Protein AF-A0A2K3PGN7-F1 (afdb_monomer_lite)

Structure (mmCIF, N/CA/C/O backbone):
data_AF-A0A2K3PGN7-F1
#
_entry.id   AF-A0A2K3PGN7-F1
#
loop_
_atom_site.group_PDB
_atom_site.id
_atom_site.type_symbol
_atom_site.label_atom_id
_atom_site.label_alt_id
_atom_site.label_comp_id
_atom_site.label_asym_id
_atom_site.label_entity_id
_atom_site.label_seq_id
_atom_site.pdbx_PDB_ins_code
_atom_site.Cartn_x
_atom_site.Cartn_y
_atom_site.Cartn_z
_atom_site.occupancy
_atom_site.B_iso_or_equiv
_atom_site.auth_seq_id
_atom_site.auth_comp_id
_atom_site.auth_asym_id
_atom_site.auth_atom_id
_atom_site.pdbx_PDB_model_num
ATOM 1 N N . MET A 1 1 ? -5.841 -16.427 -18.082 1.00 44.97 1 MET A N 1
ATOM 2 C CA . MET A 1 1 ? -5.740 -16.143 -16.635 1.00 44.97 1 MET A CA 1
ATOM 3 C C . MET A 1 1 ? -6.459 -14.819 -16.399 1.00 44.97 1 MET A C 1
ATOM 5 O O . MET A 1 1 ? -6.071 -13.844 -17.026 1.00 44.97 1 MET A O 1
ATOM 9 N N . LYS A 1 2 ? -7.570 -14.781 -15.649 1.00 46.59 2 LYS A N 1
ATOM 10 C CA . LYS A 1 2 ? -8.222 -13.506 -15.296 1.00 46.59 2 LYS A CA 1
ATOM 11 C C . LYS A 1 2 ? -7.443 -12.922 -14.118 1.00 46.59 2 LYS A C 1
ATOM 13 O O . LYS A 1 2 ? -7.549 -13.453 -13.020 1.00 46.59 2 LYS A O 1
ATOM 18 N N . LEU A 1 3 ? -6.620 -11.910 -14.370 1.00 54.69 3 LEU A N 1
ATOM 19 C CA . LEU A 1 3 ? -5.935 -11.162 -13.320 1.00 54.69 3 LEU A CA 1
ATOM 20 C C . LEU A 1 3 ? -6.876 -10.033 -12.892 1.00 54.69 3 LEU A C 1
ATOM 22 O O . LEU A 1 3 ? -7.316 -9.251 -13.736 1.00 54.69 3 LEU A O 1
ATOM 26 N N . ALA A 1 4 ? -7.248 -9.986 -11.614 1.00 56.28 4 ALA A N 1
ATOM 27 C CA . ALA A 1 4 ? -7.928 -8.812 -11.090 1.00 56.28 4 ALA A CA 1
ATOM 28 C C . ALA A 1 4 ? -6.949 -7.628 -11.187 1.00 56.28 4 ALA A C 1
ATOM 30 O O . ALA A 1 4 ? -5.785 -7.794 -10.822 1.00 56.28 4 ALA A O 1
ATOM 31 N N . PRO A 1 5 ? -7.379 -6.454 -11.679 1.00 70.06 5 PRO A N 1
ATOM 32 C CA . PRO A 1 5 ? -6.486 -5.312 -11.879 1.00 70.06 5 PRO A CA 1
ATOM 33 C C . PRO A 1 5 ? -5.858 -4.805 -10.571 1.00 70.06 5 PRO A C 1
ATOM 35 O O . PRO A 1 5 ? -4.865 -4.090 -10.613 1.00 70.06 5 PRO A O 1
ATOM 38 N N . ILE A 1 6 ? -6.423 -5.180 -9.418 1.00 72.19 6 ILE A N 1
ATOM 39 C CA . ILE A 1 6 ? -5.938 -4.819 -8.087 1.00 72.19 6 ILE A CA 1
ATOM 40 C C . ILE A 1 6 ? -5.958 -6.073 -7.211 1.00 72.19 6 ILE A C 1
ATOM 42 O O . ILE A 1 6 ? -6.977 -6.761 -7.127 1.00 72.19 6 ILE A O 1
ATOM 46 N N . THR A 1 7 ? -4.837 -6.354 -6.548 1.00 70.12 7 THR A N 1
ATOM 47 C CA . THR A 1 7 ? -4.721 -7.398 -5.520 1.00 70.12 7 THR A CA 1
ATOM 48 C C . THR A 1 7 ? -4.431 -6.721 -4.186 1.00 70.12 7 THR A C 1
ATOM 50 O O . THR A 1 7 ? -3.464 -5.972 -4.084 1.00 70.12 7 THR A O 1
ATOM 53 N N . VAL A 1 8 ? -5.270 -6.963 -3.175 1.00 78.69 8 VAL A N 1
ATOM 54 C CA . VAL A 1 8 ? -5.106 -6.404 -1.825 1.00 78.69 8 VAL A CA 1
ATOM 55 C C . VAL A 1 8 ? -4.716 -7.525 -0.873 1.00 78.69 8 VAL A C 1
ATOM 57 O O . VAL A 1 8 ? -5.415 -8.534 -0.783 1.00 78.69 8 VAL A O 1
ATOM 60 N N . PHE A 1 9 ? -3.618 -7.333 -0.146 1.00 74.44 9 PHE A N 1
ATOM 61 C CA . PHE A 1 9 ? -3.184 -8.234 0.912 1.00 74.44 9 PHE A CA 1
ATOM 62 C C . PHE A 1 9 ? -3.460 -7.600 2.278 1.00 74.44 9 PHE A C 1
ATOM 64 O O . PHE A 1 9 ? -3.109 -6.446 2.508 1.00 74.44 9 PHE A O 1
ATOM 71 N N . MET A 1 10 ? -4.087 -8.349 3.186 1.00 76.81 10 MET A N 1
ATOM 72 C CA . MET A 1 10 ? -4.366 -7.906 4.555 1.00 76.81 10 MET A CA 1
ATOM 73 C C . MET A 1 10 ? -3.802 -8.929 5.535 1.00 76.81 10 MET A C 1
ATOM 75 O O . MET A 1 10 ? -4.190 -10.097 5.509 1.00 76.81 10 MET A O 1
ATOM 79 N N . PHE A 1 11 ? -2.910 -8.483 6.414 1.00 75.19 11 PHE A N 1
ATOM 80 C CA . PHE A 1 11 ? -2.253 -9.326 7.409 1.00 75.19 11 PHE A CA 1
ATOM 81 C C . PHE A 1 11 ? -2.468 -8.753 8.809 1.00 75.19 11 PHE A C 1
ATOM 83 O O . PHE A 1 11 ? -2.569 -7.539 8.984 1.00 75.19 11 PHE A O 1
ATOM 90 N N . ARG A 1 12 ? -2.494 -9.620 9.828 1.00 80.12 12 ARG A N 1
ATOM 91 C CA . ARG A 1 12 ? -2.204 -9.186 11.201 1.00 80.12 12 ARG A CA 1
ATOM 92 C C . ARG A 1 12 ? -0.695 -9.177 11.353 1.00 80.12 12 ARG A C 1
ATOM 94 O O . ARG A 1 12 ? -0.097 -10.206 11.642 1.00 80.12 12 ARG A O 1
ATOM 101 N N . ASP A 1 13 ? -0.099 -8.030 11.074 1.00 80.31 13 ASP A N 1
ATOM 102 C CA . ASP A 1 13 ? 1.339 -7.928 10.861 1.00 80.31 13 ASP A CA 1
ATOM 103 C C . ASP A 1 13 ? 2.136 -7.674 12.149 1.00 80.31 13 ASP A C 1
ATOM 105 O O . ASP A 1 13 ? 2.954 -6.765 12.224 1.00 80.31 13 ASP A O 1
ATOM 109 N N . SER A 1 14 ? 1.897 -8.462 13.202 1.00 78.75 14 SER A N 1
ATOM 110 C CA . SER A 1 14 ? 2.687 -8.347 14.439 1.00 78.75 14 SER A CA 1
ATOM 111 C C . SER A 1 14 ? 4.144 -8.792 14.265 1.00 78.75 14 SER A C 1
ATOM 113 O O . SER A 1 14 ? 4.978 -8.478 15.108 1.00 78.75 14 SER A O 1
ATOM 115 N N . GLU A 1 15 ? 4.443 -9.527 13.190 1.00 80.12 15 GLU A N 1
ATOM 116 C CA . GLU A 1 15 ? 5.745 -10.151 12.919 1.00 80.12 15 GLU A CA 1
ATOM 117 C C . GLU A 1 15 ? 6.488 -9.538 11.712 1.00 80.12 15 GLU A C 1
ATOM 1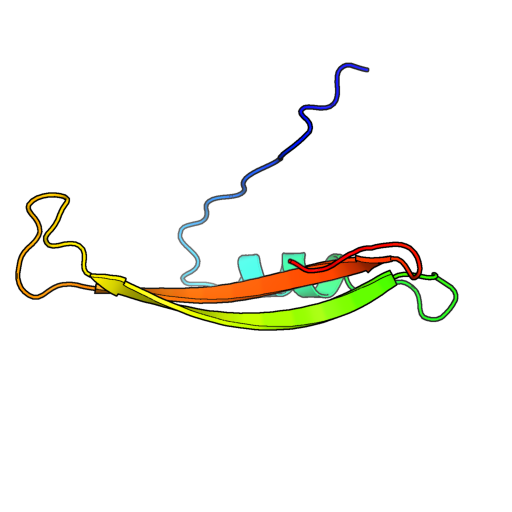19 O O . GLU A 1 15 ? 7.588 -9.980 11.389 1.00 80.12 15 GLU A O 1
ATOM 124 N N . GLY A 1 16 ? 5.934 -8.512 11.050 1.00 82.00 16 GLY A N 1
ATOM 125 C CA . GLY A 1 16 ? 6.603 -7.799 9.947 1.00 82.00 16 GLY A CA 1
ATOM 126 C C . GLY A 1 16 ? 6.632 -8.549 8.606 1.00 82.00 16 GLY A C 1
ATOM 127 O O . GLY A 1 16 ? 7.499 -8.310 7.764 1.00 82.00 16 GLY A O 1
ATOM 128 N N . PHE A 1 17 ? 5.686 -9.456 8.384 1.00 85.00 17 PHE A N 1
ATOM 129 C CA . PHE A 1 17 ? 5.488 -10.160 7.123 1.00 85.00 17 PHE A CA 1
ATOM 130 C C . PHE A 1 17 ? 5.144 -9.215 5.962 1.00 85.00 17 PHE A C 1
ATOM 132 O O . PHE A 1 17 ? 5.594 -9.448 4.838 1.00 85.00 17 PHE A O 1
ATOM 139 N N . ALA A 1 18 ? 4.408 -8.124 6.209 1.00 82.75 18 ALA A N 1
ATOM 140 C CA . ALA A 1 18 ? 4.116 -7.148 5.157 1.00 82.75 18 ALA A CA 1
ATOM 141 C C . ALA A 1 18 ? 5.399 -6.467 4.650 1.00 82.75 18 ALA A C 1
ATOM 143 O O . ALA A 1 18 ? 5.559 -6.286 3.441 1.00 82.75 18 ALA A O 1
ATOM 144 N N . SER A 1 19 ? 6.343 -6.179 5.550 1.00 83.81 19 SER A N 1
ATO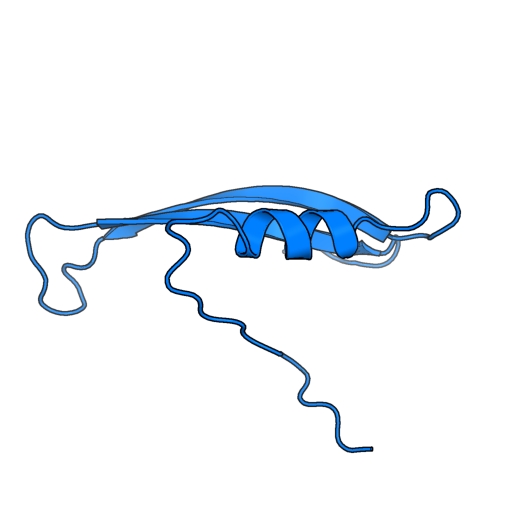M 145 C CA . SER A 1 19 ? 7.668 -5.656 5.197 1.00 83.81 19 SER A CA 1
ATOM 146 C C . SER A 1 19 ? 8.472 -6.649 4.357 1.00 83.81 19 SER A C 1
ATOM 148 O O . SER A 1 19 ? 9.110 -6.265 3.384 1.00 83.81 19 SER A O 1
ATOM 150 N N . ALA A 1 20 ? 8.416 -7.946 4.675 1.00 87.56 20 ALA A N 1
ATOM 151 C CA . ALA A 1 20 ? 9.093 -8.959 3.866 1.00 87.56 20 ALA A CA 1
ATOM 152 C C . ALA A 1 20 ? 8.528 -9.031 2.436 1.00 87.56 20 ALA A C 1
ATOM 154 O O . ALA A 1 20 ? 9.287 -9.179 1.479 1.00 87.56 20 ALA A O 1
ATOM 155 N N . ILE A 1 21 ? 7.207 -8.895 2.274 1.00 86.75 21 ILE A N 1
ATOM 156 C CA . ILE A 1 21 ? 6.568 -8.861 0.952 1.00 86.75 21 ILE A CA 1
ATOM 157 C C . ILE A 1 21 ? 6.962 -7.598 0.183 1.00 86.75 21 ILE A C 1
ATOM 159 O O . ILE A 1 21 ? 7.301 -7.697 -0.994 1.00 86.75 21 ILE A O 1
ATOM 163 N N . SER A 1 22 ? 6.936 -6.421 0.814 1.00 84.06 22 SER A N 1
ATOM 164 C CA . SER A 1 22 ? 7.283 -5.171 0.126 1.00 84.06 22 SER A CA 1
ATOM 165 C C . SER A 1 22 ? 8.743 -5.146 -0.337 1.00 84.06 22 SER A C 1
ATOM 167 O O . SER A 1 22 ? 9.025 -4.691 -1.449 1.00 84.06 22 SER A O 1
ATOM 169 N N . GLU A 1 23 ? 9.656 -5.710 0.457 1.00 86.12 23 GLU A N 1
ATOM 170 C CA . GLU A 1 23 ? 11.057 -5.902 0.074 1.00 86.12 23 GLU A CA 1
ATOM 171 C C . GLU A 1 23 ? 11.222 -6.974 -1.013 1.00 86.12 23 GLU A C 1
ATOM 173 O O . GLU A 1 23 ? 12.009 -6.799 -1.939 1.00 86.12 23 GLU A O 1
ATOM 178 N N . ALA A 1 24 ? 10.444 -8.060 -0.983 1.00 86.62 24 ALA A N 1
ATOM 179 C CA . ALA A 1 24 ? 10.458 -9.054 -2.060 1.00 86.62 24 ALA A CA 1
ATOM 180 C C . ALA A 1 24 ? 9.929 -8.498 -3.396 1.00 86.62 24 ALA A C 1
ATOM 182 O O . ALA A 1 24 ? 10.289 -9.000 -4.461 1.00 86.62 24 ALA A O 1
ATOM 183 N N . LEU A 1 25 ? 9.089 -7.461 -3.347 1.00 85.38 25 LEU A N 1
ATOM 184 C CA . LEU A 1 25 ? 8.567 -6.749 -4.514 1.00 85.38 25 LEU A CA 1
ATOM 185 C C . LEU A 1 25 ? 9.485 -5.609 -4.982 1.00 85.38 25 LEU A C 1
ATOM 187 O O . LEU A 1 25 ? 9.106 -4.865 -5.887 1.00 85.38 25 LEU A O 1
ATOM 191 N N . TYR A 1 26 ? 10.681 -5.450 -4.399 1.00 84.75 26 TYR A N 1
ATOM 192 C CA . TYR A 1 26 ? 11.623 -4.422 -4.834 1.00 84.75 26 TYR A CA 1
ATOM 193 C C . TYR A 1 26 ? 11.939 -4.585 -6.332 1.00 84.75 26 TYR A C 1
ATOM 195 O O . TYR A 1 26 ? 12.287 -5.688 -6.771 1.00 84.75 26 TYR A O 1
ATOM 203 N N . PRO A 1 27 ? 11.832 -3.515 -7.142 1.00 81.56 27 PRO A N 1
ATOM 204 C CA . PRO A 1 27 ? 12.109 -3.609 -8.564 1.00 81.56 27 PRO A CA 1
ATOM 205 C C . PRO A 1 27 ? 13.533 -4.087 -8.828 1.00 81.56 27 PRO A C 1
ATOM 207 O O . PRO A 1 27 ? 14.487 -3.652 -8.18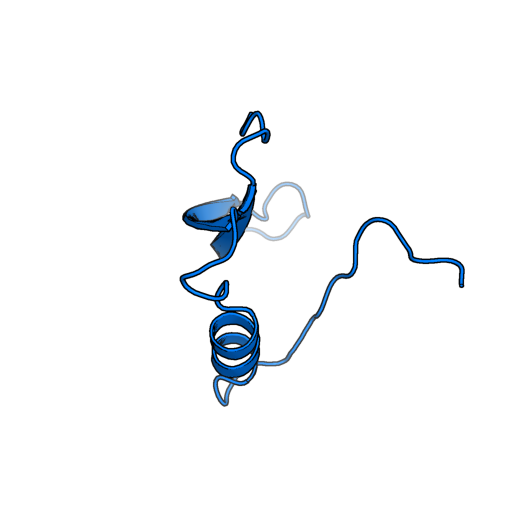4 1.00 81.56 27 PRO A O 1
ATOM 210 N N . ASN A 1 28 ? 13.700 -4.950 -9.828 1.00 83.19 28 ASN A N 1
ATOM 211 C CA . ASN A 1 28 ? 15.034 -5.286 -10.310 1.00 83.19 28 ASN A CA 1
ATOM 212 C C . ASN A 1 28 ? 15.758 -3.980 -10.719 1.00 83.19 28 ASN A C 1
ATOM 214 O O . ASN A 1 28 ? 15.140 -3.168 -11.411 1.00 83.19 28 ASN A O 1
ATOM 218 N N . PRO A 1 29 ? 17.042 -3.772 -10.367 1.00 80.00 29 PRO A N 1
ATOM 219 C CA . PRO A 1 29 ? 17.796 -2.574 -10.756 1.00 80.00 29 PRO A CA 1
ATOM 220 C C . PRO A 1 29 ? 17.844 -2.296 -12.267 1.00 80.00 29 PRO A C 1
ATOM 222 O O . PRO A 1 29 ? 18.079 -1.168 -12.683 1.00 80.00 29 PRO A O 1
ATOM 225 N N . SER A 1 30 ? 17.635 -3.323 -13.095 1.00 84.50 30 SER A N 1
ATOM 226 C CA . SER A 1 30 ? 17.537 -3.212 -14.558 1.00 84.50 30 SER A CA 1
ATOM 227 C C . SER A 1 30 ? 16.115 -2.952 -15.075 1.00 84.50 30 SER A C 1
ATOM 229 O O . SER A 1 30 ? 15.918 -2.795 -16.279 1.00 84.50 30 SER A O 1
ATOM 231 N N . SER A 1 31 ? 15.114 -2.931 -14.192 1.00 83.50 31 SER A N 1
ATOM 232 C CA . SER A 1 31 ? 13.725 -2.650 -14.550 1.00 83.50 31 SER A CA 1
ATOM 233 C C . SER A 1 31 ? 13.466 -1.149 -14.676 1.00 83.50 31 SER A C 1
ATOM 235 O O . SER A 1 31 ? 14.150 -0.323 -14.080 1.00 83.50 31 SER A O 1
ATOM 237 N N . SER A 1 32 ? 12.434 -0.795 -15.438 1.00 83.75 32 SER A N 1
ATOM 238 C CA . SER A 1 32 ? 11.961 0.583 -15.595 1.00 83.75 32 SER A CA 1
ATOM 239 C C . SER A 1 32 ? 11.052 1.053 -14.455 1.00 83.75 32 SER A C 1
ATOM 241 O O . SER A 1 32 ? 10.389 2.073 -14.614 1.00 83.75 32 SER A O 1
ATOM 243 N N . PHE A 1 33 ? 10.939 0.288 -13.364 1.00 83.94 33 PHE A N 1
ATOM 244 C CA . PHE A 1 33 ? 10.067 0.614 -12.239 1.00 83.94 33 PHE A CA 1
ATOM 245 C C . PHE A 1 33 ? 10.854 1.296 -11.122 1.00 83.94 33 PHE A C 1
ATOM 247 O O . PHE A 1 33 ? 11.918 0.828 -10.721 1.00 83.94 33 PHE A O 1
ATOM 254 N N . THR A 1 34 ? 10.287 2.366 -10.578 1.00 85.06 34 THR A N 1
ATOM 255 C CA . THR A 1 34 ? 10.807 3.083 -9.413 1.00 85.06 34 THR A CA 1
ATOM 256 C C . THR A 1 34 ? 9.891 2.861 -8.218 1.00 85.06 34 THR A C 1
ATOM 258 O O . THR A 1 34 ? 8.666 2.865 -8.356 1.00 85.06 34 THR A O 1
ATOM 261 N N . ARG A 1 35 ? 10.487 2.683 -7.036 1.00 86.69 35 ARG A N 1
ATOM 262 C CA . ARG A 1 35 ? 9.768 2.627 -5.760 1.00 86.69 35 ARG A CA 1
ATOM 263 C C . ARG A 1 35 ? 9.594 4.045 -5.208 1.00 86.69 35 ARG A C 1
ATOM 265 O O . ARG A 1 35 ? 10.583 4.753 -5.042 1.00 86.69 35 ARG A O 1
ATOM 272 N N . GLN A 1 36 ? 8.361 4.437 -4.910 1.00 87.31 36 GLN A N 1
ATOM 273 C CA . GLN A 1 36 ? 8.019 5.670 -4.192 1.00 87.31 36 GLN A CA 1
ATOM 274 C C . GLN A 1 36 ? 7.266 5.307 -2.914 1.00 87.31 36 GLN A C 1
ATOM 276 O O . GLN A 1 36 ? 6.555 4.305 -2.885 1.00 87.31 36 GLN A O 1
ATOM 281 N N . GLU A 1 37 ? 7.446 6.087 -1.855 1.00 89.06 37 GLU A N 1
ATOM 282 C CA . GLU A 1 37 ? 6.794 5.850 -0.571 1.00 89.06 37 GLU A CA 1
ATOM 283 C C . GLU A 1 37 ? 6.081 7.121 -0.124 1.00 89.06 37 GLU A C 1
ATOM 285 O O . GLU A 1 37 ? 6.710 8.170 0.002 1.00 89.06 37 GLU A O 1
ATOM 290 N N . ASP A 1 38 ? 4.783 6.991 0.123 1.00 90.25 38 ASP A N 1
ATOM 291 C CA . ASP A 1 38 ? 3.928 8.038 0.664 1.00 90.25 38 ASP A CA 1
ATOM 292 C C . ASP A 1 38 ? 3.384 7.595 2.021 1.00 90.25 38 ASP A C 1
ATOM 294 O O . ASP A 1 38 ? 3.243 6.404 2.298 1.00 90.25 38 ASP A O 1
ATOM 298 N N . SER A 1 39 ? 3.046 8.548 2.882 1.00 91.50 39 SER A N 1
ATOM 299 C CA . SER A 1 39 ? 2.365 8.271 4.144 1.00 91.50 39 SER A CA 1
ATOM 300 C C . SER A 1 39 ? 0.976 8.887 4.1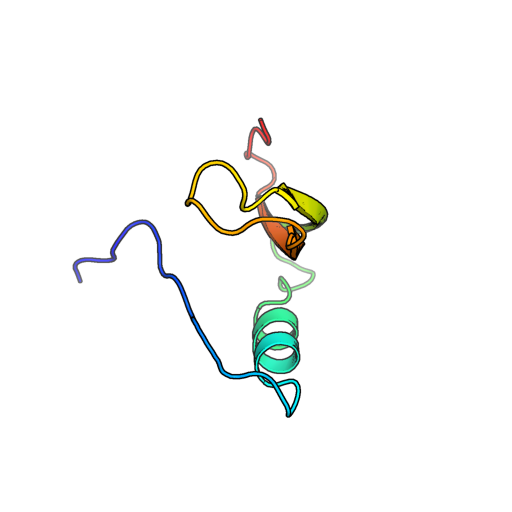40 1.00 91.50 39 SER A C 1
ATOM 302 O O . SER A 1 39 ? 0.736 9.936 3.539 1.00 91.50 39 SER A O 1
ATOM 304 N N . PHE A 1 40 ? 0.039 8.224 4.809 1.00 91.75 40 PHE A N 1
ATOM 305 C CA . PHE A 1 40 ? -1.310 8.739 4.975 1.00 91.75 40 PHE A CA 1
ATOM 306 C C . PHE A 1 40 ? -1.746 8.684 6.432 1.00 91.75 40 PHE A C 1
ATOM 308 O O . PHE A 1 40 ? -1.345 7.821 7.214 1.00 91.75 40 PHE A O 1
ATOM 315 N N . GLU A 1 41 ? -2.646 9.600 6.759 1.00 94.69 41 GLU A N 1
ATOM 316 C CA . GLU A 1 41 ? -3.440 9.578 7.972 1.00 94.69 41 GLU A CA 1
ATOM 317 C C . GLU A 1 41 ? -4.896 9.829 7.573 1.00 94.69 41 GLU A C 1
ATOM 319 O O . GLU A 1 41 ? -5.204 10.758 6.828 1.00 94.69 41 GLU A O 1
ATOM 324 N N . LEU A 1 42 ? -5.795 8.979 8.050 1.00 94.06 42 LEU A N 1
ATOM 325 C CA . LEU A 1 42 ? -7.211 8.992 7.729 1.00 94.06 42 LEU A CA 1
ATOM 326 C C . LEU A 1 42 ? -8.021 8.980 9.025 1.00 94.06 42 LEU A C 1
ATOM 328 O O . LEU A 1 42 ? -7.949 8.033 9.811 1.00 94.06 42 LEU A O 1
ATOM 332 N N . SER A 1 43 ? -8.825 10.023 9.235 1.00 95.31 43 SER A N 1
ATOM 333 C CA . SER A 1 43 ? -9.825 10.030 10.306 1.00 95.31 43 SER A CA 1
ATOM 334 C C . SER A 1 43 ? -10.859 8.932 10.070 1.00 95.31 43 SER A C 1
ATOM 336 O O . SER A 1 43 ? -11.365 8.781 8.955 1.00 95.31 43 SER A O 1
ATOM 338 N N . LEU A 1 44 ? -11.199 8.187 11.125 1.00 95.56 44 LEU A N 1
ATOM 339 C CA . LEU A 1 44 ? -12.224 7.145 11.060 1.00 95.56 44 LEU A CA 1
ATOM 340 C C . LEU A 1 44 ? -13.616 7.637 11.484 1.00 95.56 44 LEU A C 1
ATOM 342 O O . LEU A 1 44 ? -14.567 6.854 11.530 1.00 95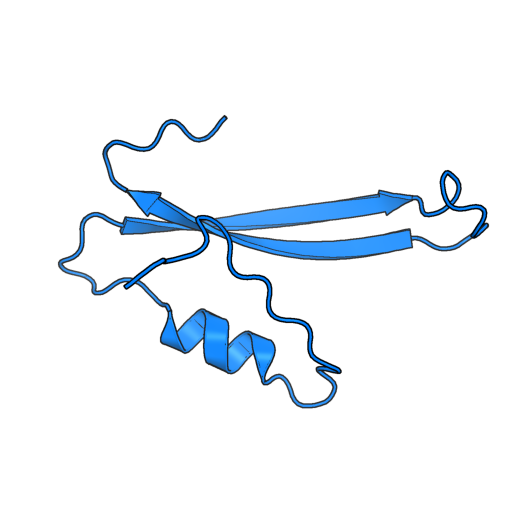.56 44 LEU A O 1
ATOM 346 N N . GLU A 1 45 ? -13.764 8.940 11.736 1.00 96.12 45 GLU A N 1
ATOM 347 C CA . GLU A 1 45 ? -15.028 9.533 12.176 1.00 96.12 45 GLU A CA 1
ATOM 348 C C . GLU A 1 45 ? -16.155 9.360 11.156 1.00 96.12 45 GLU A C 1
ATOM 350 O O . GLU A 1 45 ? -17.295 9.105 11.543 1.00 96.12 45 GLU A O 1
ATOM 355 N N . SER A 1 46 ? -15.846 9.428 9.856 1.00 93.94 46 SER A N 1
ATOM 356 C CA . SER A 1 46 ? -16.820 9.184 8.780 1.00 93.94 46 SER A CA 1
ATOM 357 C C . SER A 1 46 ? -17.378 7.757 8.789 1.00 93.94 46 SER A C 1
ATOM 359 O O . SER A 1 46 ? -18.454 7.514 8.247 1.00 93.94 46 SER A O 1
ATOM 361 N N . TYR A 1 47 ? -16.684 6.828 9.450 1.00 93.69 47 TYR A N 1
ATOM 362 C CA . TYR A 1 47 ? -17.111 5.448 9.673 1.00 93.69 47 TYR A CA 1
ATOM 363 C C . TYR A 1 47 ? -17.747 5.243 11.060 1.00 93.69 47 TYR A C 1
ATOM 365 O O . TYR A 1 47 ? -1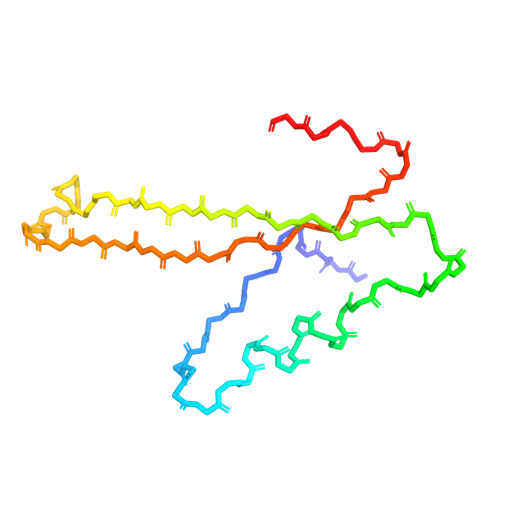8.016 4.113 11.457 1.00 93.69 47 TYR A O 1
ATOM 373 N N . GLY A 1 48 ? -17.990 6.322 11.812 1.00 95.81 48 GLY A N 1
ATOM 374 C CA . GLY A 1 48 ? -18.576 6.287 13.152 1.00 95.81 48 GLY A CA 1
ATOM 375 C C . GLY A 1 48 ? -17.590 5.943 14.273 1.00 95.81 48 GLY A C 1
ATOM 376 O O . GLY A 1 48 ? -18.013 5.801 15.421 1.00 95.81 48 GLY A O 1
ATOM 377 N N . ILE A 1 49 ? -16.291 5.831 13.976 1.00 95.81 49 ILE A N 1
ATOM 378 C CA . ILE A 1 49 ? -15.253 5.518 14.962 1.00 95.81 49 ILE A CA 1
ATOM 379 C C . ILE A 1 49 ? -14.598 6.829 15.399 1.00 95.81 49 ILE A C 1
ATOM 381 O O . ILE A 1 49 ? -13.783 7.409 14.684 1.00 95.81 49 ILE A O 1
ATOM 385 N N . LYS A 1 50 ? -14.993 7.316 16.574 1.00 95.25 50 LYS A N 1
ATOM 386 C CA . LYS A 1 50 ? -14.505 8.585 17.129 1.00 95.25 50 LYS A CA 1
ATOM 387 C C . LYS A 1 50 ? -13.142 8.419 17.778 1.00 95.25 50 LYS A C 1
ATOM 389 O O . LYS A 1 50 ? -12.820 7.332 18.255 1.00 95.25 50 LYS A O 1
ATOM 394 N N . ASP A 1 51 ? -12.365 9.497 17.794 1.00 93.69 51 ASP A N 1
ATOM 395 C CA . ASP A 1 51 ? -11.059 9.587 18.465 1.00 93.69 51 ASP A CA 1
ATOM 396 C C . ASP A 1 51 ? -10.015 8.561 17.978 1.00 93.69 51 ASP A C 1
ATOM 398 O O . ASP A 1 51 ? -8.981 8.364 18.611 1.00 93.69 51 ASP A O 1
ATOM 402 N N . HIS A 1 52 ? -10.268 7.916 16.835 1.00 94.25 52 HIS A N 1
ATOM 403 C CA . HIS A 1 52 ? -9.362 6.966 16.200 1.00 94.25 52 HIS A CA 1
ATOM 404 C C . HIS A 1 52 ? -9.024 7.417 14.784 1.00 94.25 52 HIS A C 1
ATOM 406 O O . HIS A 1 52 ? -9.829 8.024 14.071 1.00 94.25 52 HIS A O 1
ATOM 412 N N . LYS A 1 53 ? -7.813 7.064 14.362 1.00 92.81 53 LYS A N 1
ATOM 413 C CA . LYS A 1 53 ? -7.300 7.312 13.021 1.00 92.81 53 LYS A CA 1
ATOM 414 C C . LYS A 1 53 ? -6.659 6.038 12.495 1.00 92.81 53 LYS A C 1
ATOM 416 O O . LYS A 1 53 ? -6.100 5.264 13.270 1.00 92.81 53 LYS A O 1
ATOM 421 N N . ALA A 1 54 ? -6.738 5.835 11.188 1.00 91.38 54 ALA A N 1
ATOM 422 C CA . ALA A 1 54 ? -5.888 4.888 10.490 1.00 91.38 54 ALA A CA 1
ATOM 423 C C . ALA A 1 54 ? -4.706 5.651 9.901 1.00 91.38 54 ALA A C 1
ATOM 425 O O . ALA A 1 54 ? -4.882 6.725 9.333 1.00 91.38 54 ALA A O 1
ATOM 426 N N . SER A 1 55 ? -3.512 5.099 10.014 1.00 91.19 55 SER A N 1
ATOM 427 C CA . SER A 1 55 ? -2.331 5.632 9.351 1.00 91.19 55 SER A CA 1
ATOM 428 C C . SER A 1 55 ? -1.496 4.491 8.802 1.00 91.19 55 SER A C 1
ATOM 430 O O . SER A 1 55 ? -1.639 3.336 9.213 1.00 91.19 55 SER A O 1
ATOM 432 N N . GLY A 1 56 ? -0.648 4.812 7.838 1.00 88.06 56 GLY A N 1
ATOM 433 C CA . GLY A 1 56 ? 0.243 3.840 7.236 1.00 88.06 56 GLY A CA 1
ATOM 434 C C . GLY A 1 56 ? 1.078 4.444 6.125 1.00 88.06 56 GLY A C 1
ATOM 435 O O . GLY A 1 56 ? 0.890 5.600 5.741 1.00 88.06 56 GLY A O 1
ATOM 436 N N . ASN A 1 57 ? 1.979 3.621 5.601 1.00 87.31 57 ASN A N 1
ATOM 437 C CA . ASN A 1 57 ? 2.765 3.943 4.423 1.00 87.31 57 ASN A CA 1
ATOM 438 C C . ASN A 1 57 ? 2.185 3.211 3.212 1.00 87.31 57 ASN A C 1
ATOM 440 O O . ASN A 1 57 ? 1.720 2.072 3.319 1.00 87.31 57 ASN A O 1
ATOM 444 N N . VAL A 1 58 ? 2.232 3.862 2.058 1.00 87.25 58 VAL A N 1
ATOM 445 C CA . VAL A 1 58 ? 1.880 3.300 0.760 1.00 87.25 58 VAL A CA 1
ATOM 446 C C . VAL A 1 58 ? 3.144 3.257 -0.079 1.00 87.25 58 VAL A C 1
ATOM 448 O O . VAL A 1 58 ? 3.834 4.259 -0.239 1.00 87.25 58 VAL A O 1
ATOM 451 N N . ILE A 1 59 ? 3.459 2.074 -0.601 1.00 86.12 59 ILE A N 1
ATOM 452 C CA . ILE A 1 59 ? 4.604 1.875 -1.484 1.00 86.12 59 ILE A CA 1
ATOM 453 C C . ILE A 1 59 ? 4.074 1.726 -2.904 1.00 86.12 59 ILE A C 1
ATOM 455 O O . ILE A 1 59 ? 3.298 0.817 -3.204 1.00 86.12 59 ILE A O 1
ATOM 459 N N . HIS A 1 60 ? 4.517 2.617 -3.778 1.00 84.75 60 HIS A N 1
ATOM 460 C CA . HIS A 1 60 ? 4.147 2.655 -5.180 1.00 84.75 60 HIS A CA 1
ATOM 461 C C . HIS A 1 60 ? 5.297 2.130 -6.032 1.00 84.75 60 HIS A C 1
ATOM 463 O O . HIS A 1 60 ? 6.448 2.523 -5.849 1.00 84.75 60 HIS A O 1
ATOM 469 N N . TYR A 1 61 ? 4.977 1.264 -6.990 1.00 83.19 61 TYR A N 1
ATOM 470 C CA . TYR A 1 61 ? 5.917 0.763 -7.990 1.00 83.19 61 TYR A CA 1
ATOM 471 C C . TYR A 1 61 ? 5.493 1.329 -9.347 1.00 83.19 61 TYR A C 1
ATOM 473 O O . TYR A 1 61 ? 4.551 0.836 -9.965 1.00 83.19 61 TYR A O 1
ATOM 481 N N . VAL A 1 62 ? 6.137 2.416 -9.771 1.00 83.50 62 VAL A N 1
ATOM 482 C CA . VAL A 1 62 ? 5.719 3.231 -10.924 1.00 83.50 62 VAL A CA 1
ATOM 483 C C . VAL A 1 62 ? 6.694 3.011 -12.074 1.00 83.50 62 VAL A C 1
ATOM 485 O O . VAL A 1 62 ? 7.902 3.070 -11.855 1.00 83.50 62 VAL A O 1
ATOM 488 N N . ASP A 1 63 ? 6.209 2.736 -13.286 1.00 82.69 63 ASP A N 1
ATOM 489 C CA . ASP A 1 63 ? 7.082 2.655 -14.463 1.00 82.69 63 ASP A CA 1
ATOM 490 C C . ASP A 1 63 ? 7.453 4.046 -15.010 1.00 82.69 63 ASP A C 1
ATOM 492 O O . ASP A 1 63 ? 6.849 5.063 -14.675 1.00 82.69 63 ASP A O 1
ATOM 496 N N . ASN A 1 64 ? 8.439 4.093 -15.906 1.00 73.00 64 ASN A N 1
ATOM 497 C CA . ASN A 1 64 ? 8.871 5.321 -16.586 1.00 73.00 64 ASN A CA 1
ATOM 498 C C . ASN A 1 64 ? 7.790 5.977 -17.480 1.00 73.00 64 ASN A C 1
ATOM 500 O O . ASN A 1 64 ? 8.030 7.047 -18.041 1.00 73.00 64 ASN A O 1
ATOM 504 N N . HIS A 1 65 ? 6.627 5.343 -17.653 1.00 71.19 65 HIS A N 1
ATOM 505 C CA . HIS A 1 65 ? 5.479 5.855 -18.404 1.00 71.19 65 HIS A CA 1
ATOM 506 C C . HIS A 1 65 ? 4.324 6.293 -17.483 1.00 71.19 65 HIS A C 1
ATOM 508 O O . HIS A 1 65 ? 3.320 6.832 -17.960 1.00 71.19 65 HIS A O 1
ATOM 514 N N . GLY A 1 66 ? 4.462 6.077 -16.175 1.00 58.97 66 GLY A N 1
ATOM 515 C CA . GLY A 1 66 ? 3.411 6.211 -15.187 1.00 58.97 66 GLY A CA 1
ATOM 516 C C . GLY A 1 66 ? 3.209 7.655 -14.766 1.00 58.97 66 GLY A C 1
ATOM 517 O O . GLY A 1 66 ? 4.014 8.239 -14.044 1.00 58.97 66 GLY A O 1
ATOM 518 N N . ILE A 1 67 ? 2.079 8.222 -15.182 1.00 57.16 67 ILE A N 1
ATOM 519 C CA . ILE A 1 67 ? 1.526 9.438 -14.592 1.00 57.16 67 ILE A CA 1
ATOM 520 C C . ILE A 1 67 ? 1.075 9.076 -13.173 1.00 57.16 67 ILE A C 1
ATOM 522 O O . ILE A 1 67 ? -0.020 8.548 -12.981 1.00 57.16 67 ILE A O 1
ATOM 526 N N . TYR A 1 68 ? 1.929 9.347 -12.190 1.00 50.75 68 TYR A N 1
ATOM 527 C CA . TYR A 1 68 ? 1.516 9.449 -10.796 1.00 50.75 68 TYR A CA 1
ATOM 528 C C . TYR A 1 68 ? 0.592 10.670 -10.680 1.00 50.75 68 TYR A C 1
ATOM 530 O O . TYR A 1 68 ? 0.996 11.777 -11.045 1.00 50.75 68 TYR A O 1
ATOM 538 N N . LYS A 1 69 ? -0.666 10.475 -10.284 1.00 51.72 69 LYS A N 1
ATOM 539 C CA . LYS A 1 69 ? -1.648 11.551 -10.106 1.00 51.72 69 LYS A CA 1
ATOM 540 C C . LYS A 1 69 ? -2.327 11.427 -8.760 1.00 51.72 69 LYS A C 1
ATOM 542 O O . LYS A 1 69 ? -2.748 10.293 -8.447 1.00 51.72 69 LYS A O 1
#

Organism: Trifolium pratense (NCBI:txid57577)

Foldseek 3Di:
DDDDPDDDDDDPCPPCVVVVVVVVVPDDPPAQWDKDKDKDKADCVVVVDPPDIDIDMDIDTAGPVDDPD

Secondary structure (DSSP, 8-state):
----S--------TT-HHHHHHHHTPPPTTSSEEEEEEEEEEESGGGT-TT-EEEEEEEEEEETT----

InterPro domains:
  IPR057216 Domain of unknown function DUF7894 [PF25428] (1-69)
  IPR057216 Domain of unknown function DUF7894 [PTHR37221] (1-69)

pLDDT: mean 81.67, std 12.46, range [44.97, 96.12]

Sequence (69 aa):
MKLAPITVFMFRDSEGFASAISEALYPNPSSSFTRQEDSFELSLESYGIKDHKASGNVIHYVDNHGIYK

Radius of gyration: 15.46 Å; chains: 1; bounding box: 36×28×37 Å